Protein AF-A0A947E3Q1-F1 (afdb_monomer_lite)

Foldseek 3Di:
DKDKDKAAAPWFDFCLVVLVVVLVVLVVFFQWKWKWFDDPQDIDIQIDRGRLPPDPSVVVSNVDGGGGRIMIIIGDRDPDFHSDRLQYDFDWDDDQSFIKTKDWDKAFAPPDDDADPRFDRPGDGPRSNLVSVLSVQVVVVDVHDDPPVVVVVSCVVSQVVRCVRIDTDMWMDRRPDIDD

pLDDT: mean 86.51, std 14.07, range [39.72, 98.25]

Secondary structure (DSSP, 8-state):
--EEEEEE-SS----HHHHHHHHGGGGS--S-EEEEEEETTEEEEEEESS-TTT-HHHHHHHTS----SEEEEEE---SSS-S-GGGSSPEEEEETTEEEEEEEEEEETT------TTS--SS--HHHHHHHHHHHHHHHH-SS---HHHHHHHHHHHHHHHHTTEEEEEEEE-SS-EE-

Sequence (180 aa):
MCQLLGMNANTPTDLVFSFTGFSKRAEEHKDGFGIAFFEDAGVRLFVDAQSAAVSPVAQMVRNYPIHSDNVIAHIRKATQGRVALQNTHPFQRELWGRYWAFAHNGDLKNFAPPLHGAFRPVGDTDSEHAFCWLMQELAKAHAGVPSIAELTTTLRELAPRIASHGTFNFMLSNGQALWA

Radius of gyration: 15.58 Å; chains: 1; bounding box: 32×36×40 Å

Structure (mmCIF, N/CA/C/O backbone):
data_AF-A0A947E3Q1-F1
#
_entry.id   AF-A0A947E3Q1-F1
#
loop_
_atom_site.group_PDB
_atom_site.id
_atom_site.type_symbol
_atom_site.label_atom_id
_atom_site.label_alt_id
_atom_site.label_comp_id
_atom_site.label_asym_id
_atom_site.label_entity_id
_atom_site.label_seq_id
_atom_site.pdbx_PDB_ins_code
_atom_site.Cartn_x
_atom_site.Cartn_y
_atom_site.Cartn_z
_atom_site.occupancy
_atom_site.B_iso_or_equiv
_atom_site.auth_seq_id
_atom_site.auth_comp_id
_atom_site.auth_asym_id
_atom_site.auth_atom_id
_atom_site.pdbx_PDB_model_num
ATOM 1 N N . MET A 1 1 ? 7.869 11.341 11.653 1.00 50.97 1 MET A N 1
ATOM 2 C CA . MET A 1 1 ? 7.962 10.143 10.805 1.00 50.97 1 MET A CA 1
ATOM 3 C C . MET A 1 1 ? 6.627 9.423 10.916 1.00 50.97 1 MET A C 1
ATOM 5 O O . MET A 1 1 ? 6.121 9.384 12.032 1.00 50.97 1 MET A O 1
ATOM 9 N N . CYS A 1 2 ? 6.020 8.973 9.813 1.00 57.56 2 CYS A N 1
ATOM 10 C CA . CYS A 1 2 ? 4.817 8.131 9.881 1.00 57.56 2 CYS A CA 1
ATOM 11 C C . CYS A 1 2 ? 5.178 6.769 10.492 1.00 57.56 2 CYS A C 1
ATOM 13 O O . CYS A 1 2 ? 6.362 6.429 10.590 1.00 57.56 2 CYS A O 1
ATOM 15 N N . GLN A 1 3 ? 4.178 5.987 10.895 1.00 61.25 3 GLN A N 1
ATOM 16 C CA . GLN A 1 3 ? 4.389 4.617 11.366 1.00 61.25 3 GLN A CA 1
ATOM 17 C C . GLN A 1 3 ? 3.674 3.638 10.432 1.00 61.25 3 GLN A C 1
ATOM 19 O O . GLN A 1 3 ? 2.489 3.808 10.138 1.00 61.25 3 GLN A O 1
ATOM 24 N N . LEU A 1 4 ? 4.410 2.622 9.978 1.00 65.25 4 LEU A N 1
ATOM 25 C CA . LEU A 1 4 ? 3.885 1.467 9.252 1.00 65.25 4 LEU A CA 1
ATOM 26 C C . LEU A 1 4 ? 3.772 0.289 10.212 1.00 65.25 4 LEU A C 1
ATOM 28 O O . LEU A 1 4 ? 4.692 0.032 10.989 1.00 65.25 4 LEU A O 1
ATOM 32 N N . LEU A 1 5 ? 2.665 -0.437 10.125 1.00 72.25 5 LEU A N 1
ATOM 33 C CA . LEU A 1 5 ? 2.486 -1.722 10.778 1.00 72.25 5 LEU A CA 1
ATOM 34 C C . LEU A 1 5 ? 2.014 -2.723 9.727 1.00 72.25 5 LEU A C 1
ATOM 36 O O . LEU A 1 5 ? 0.971 -2.536 9.107 1.00 72.25 5 LEU A O 1
ATOM 40 N N . GLY A 1 6 ? 2.788 -3.784 9.550 1.00 65.69 6 GLY A N 1
ATOM 41 C CA . GLY A 1 6 ? 2.475 -4.886 8.655 1.00 65.69 6 GLY A CA 1
ATOM 42 C C . GLY A 1 6 ? 2.408 -6.153 9.474 1.00 65.69 6 GLY A C 1
ATOM 43 O O . GLY A 1 6 ? 3.272 -6.389 10.319 1.00 65.69 6 GLY A O 1
ATOM 44 N N . MET A 1 7 ? 1.375 -6.946 9.243 1.00 71.25 7 MET A N 1
ATOM 45 C CA . MET A 1 7 ? 1.221 -8.249 9.858 1.00 71.25 7 MET A CA 1
ATOM 46 C C . MET A 1 7 ? 0.963 -9.269 8.759 1.00 71.25 7 MET A C 1
ATOM 48 O O . MET A 1 7 ? 0.026 -9.123 7.976 1.00 71.25 7 MET A O 1
ATOM 52 N N . ASN A 1 8 ? 1.816 -10.286 8.715 1.00 60.56 8 ASN A N 1
ATOM 53 C CA . ASN A 1 8 ? 1.590 -11.500 7.955 1.00 60.56 8 ASN A CA 1
ATOM 54 C C . ASN A 1 8 ? 1.558 -12.656 8.957 1.00 60.56 8 ASN A C 1
ATOM 56 O O . ASN A 1 8 ? 2.496 -12.811 9.743 1.00 60.56 8 ASN A O 1
ATOM 60 N N . ALA A 1 9 ? 0.462 -13.403 8.984 1.00 57.78 9 ALA A N 1
ATOM 61 C CA . ALA A 1 9 ? 0.263 -14.516 9.899 1.00 57.78 9 ALA A CA 1
ATOM 62 C C . ALA A 1 9 ? -0.148 -15.762 9.113 1.00 57.78 9 ALA A C 1
ATOM 64 O O . ALA A 1 9 ? -0.792 -15.674 8.076 1.00 57.78 9 ALA A O 1
ATOM 65 N N . ASN A 1 10 ? 0.247 -16.931 9.613 1.00 43.56 10 ASN A N 1
ATOM 66 C CA . ASN A 1 10 ? -0.145 -18.227 9.051 1.00 43.56 10 ASN A CA 1
ATOM 67 C C . ASN A 1 10 ? -1.525 -18.701 9.545 1.00 43.56 10 ASN A C 1
ATOM 69 O O . ASN A 1 10 ? -1.986 -19.768 9.145 1.00 43.56 10 ASN A O 1
ATOM 73 N N . THR A 1 11 ? -2.122 -17.951 10.472 1.00 39.72 11 THR A N 1
ATOM 74 C CA . THR A 1 11 ? -3.457 -18.160 11.023 1.00 39.72 11 THR A CA 1
ATOM 75 C C . THR A 1 11 ? -4.105 -16.793 11.261 1.00 39.72 11 THR A C 1
ATOM 77 O O . THR A 1 11 ? -3.417 -15.877 11.738 1.00 39.72 11 THR A O 1
ATOM 80 N N . PRO A 1 12 ? -5.414 -16.635 10.988 1.00 56.31 12 PRO A N 1
ATOM 81 C CA . PRO A 1 12 ? -6.100 -15.366 11.188 1.00 56.31 12 PRO A CA 1
ATOM 82 C C . PRO A 1 12 ? -5.973 -14.901 12.640 1.00 56.31 12 PRO A C 1
ATOM 84 O O . PRO A 1 12 ? -6.467 -15.555 13.558 1.00 56.31 12 PRO A O 1
ATOM 87 N N . THR A 1 13 ? -5.276 -13.784 12.854 1.00 54.12 13 THR A N 1
ATOM 88 C CA . THR A 1 13 ? -4.935 -13.308 14.201 1.00 54.12 13 THR A CA 1
ATOM 89 C C . THR A 1 13 ? -5.698 -12.036 14.542 1.00 54.12 13 THR A C 1
ATOM 91 O O . THR A 1 13 ? -5.781 -11.122 13.722 1.00 54.12 13 THR A O 1
ATOM 94 N N . ASP A 1 14 ? -6.208 -11.966 15.774 1.00 57.03 14 ASP A N 1
ATOM 95 C CA . ASP A 1 14 ? -6.969 -10.821 16.265 1.00 57.03 14 ASP A CA 1
ATOM 96 C C . ASP A 1 14 ? -6.093 -9.561 16.361 1.00 57.03 14 ASP A C 1
ATOM 98 O O . ASP A 1 14 ? -5.138 -9.471 17.141 1.00 57.03 14 ASP A O 1
ATOM 102 N N . LEU A 1 15 ? -6.430 -8.565 15.543 1.00 59.97 15 LEU A N 1
ATOM 103 C CA . LEU A 1 15 ? -5.679 -7.319 15.423 1.00 59.97 15 LEU A CA 1
ATOM 104 C C . LEU A 1 15 ? -6.190 -6.206 16.346 1.00 59.97 15 LEU A C 1
ATOM 106 O O . LEU A 1 15 ? -5.580 -5.133 16.402 1.00 59.97 15 LEU A O 1
ATOM 110 N N . VAL A 1 16 ? -7.262 -6.449 17.112 1.00 56.97 16 VAL A N 1
ATOM 111 C CA . VAL A 1 16 ? -7.838 -5.468 18.048 1.00 56.97 16 VAL A CA 1
ATOM 112 C C . VAL A 1 16 ? -6.799 -5.005 19.079 1.00 56.97 16 VAL A C 1
ATOM 114 O O . VAL A 1 16 ? -6.708 -3.810 19.398 1.00 56.97 16 VAL A O 1
ATOM 117 N N . PHE A 1 17 ? -5.941 -5.919 19.548 1.00 49.22 17 PHE A N 1
ATOM 118 C CA . PHE A 1 17 ? -4.893 -5.606 20.524 1.00 49.22 17 PHE A CA 1
ATOM 119 C C . PHE A 1 17 ? -3.785 -4.727 19.920 1.00 49.22 17 PHE A C 1
ATOM 121 O O . PHE A 1 17 ? -3.393 -3.707 20.500 1.00 49.22 17 PHE A O 1
ATOM 128 N N . SER A 1 18 ? -3.337 -5.069 18.709 1.00 58.75 18 SER A N 1
ATOM 129 C CA . SER A 1 18 ? -2.284 -4.343 17.993 1.00 58.75 18 SER A CA 1
ATOM 130 C C . SER A 1 18 ? -2.741 -2.950 17.566 1.00 58.75 18 SER A C 1
ATOM 132 O O . SER A 1 18 ? -1.995 -1.987 17.748 1.00 58.75 18 SER A O 1
ATOM 134 N N . PHE A 1 19 ? -3.980 -2.796 17.083 1.00 62.59 19 PHE A N 1
ATOM 135 C CA . PHE A 1 19 ? -4.503 -1.490 16.676 1.00 62.59 19 PHE A CA 1
ATOM 136 C C . PHE A 1 19 ? -4.763 -0.565 17.869 1.00 62.59 19 PHE A C 1
ATOM 138 O O . PHE A 1 19 ? -4.502 0.634 17.788 1.00 62.59 19 PHE A O 1
ATOM 145 N N . THR A 1 20 ? -5.204 -1.092 19.015 1.00 63.00 20 THR A N 1
ATOM 146 C CA . THR A 1 20 ? -5.361 -0.280 20.231 1.00 63.00 20 THR A CA 1
ATOM 147 C C . THR A 1 20 ? -4.015 0.293 20.682 1.00 63.00 20 THR A C 1
ATOM 149 O O . THR A 1 20 ? -3.910 1.505 20.887 1.00 63.00 20 THR A O 1
ATOM 152 N N . GLY A 1 21 ? -2.965 -0.534 20.747 1.00 62.34 21 GLY A N 1
ATOM 153 C CA . GLY A 1 21 ? -1.604 -0.081 21.057 1.00 62.34 21 GLY A CA 1
ATOM 154 C C . GLY A 1 21 ? -1.023 0.876 20.008 1.00 62.34 21 GLY A C 1
ATOM 155 O O . GLY A 1 21 ? -0.401 1.877 20.362 1.00 62.34 21 GLY A O 1
ATOM 156 N N . PHE A 1 22 ? -1.282 0.617 18.726 1.00 63.22 22 PHE A N 1
ATOM 157 C CA . PHE A 1 22 ? -0.862 1.465 17.609 1.00 63.22 22 PHE A CA 1
ATOM 158 C C . PHE A 1 22 ? -1.566 2.829 17.632 1.00 63.22 22 PHE A C 1
ATOM 160 O O . PHE A 1 22 ? -0.926 3.867 17.491 1.00 63.22 22 PHE A O 1
ATOM 167 N N . SER A 1 23 ? -2.867 2.855 17.927 1.00 59.56 23 SER A N 1
ATOM 168 C CA . SER A 1 23 ? -3.664 4.083 17.986 1.00 59.56 23 SER A CA 1
ATOM 169 C C . SER A 1 23 ? -3.316 4.988 19.171 1.00 59.56 23 SER A C 1
ATOM 171 O O . SER A 1 23 ? -3.468 6.199 19.055 1.00 59.56 23 SER A O 1
ATOM 173 N N . LYS A 1 24 ? -2.771 4.453 20.277 1.00 62.34 24 LYS A N 1
ATOM 174 C CA . LYS A 1 24 ? -2.234 5.283 21.376 1.00 62.34 24 LYS A CA 1
ATOM 175 C C . LYS A 1 24 ? -1.063 6.164 20.929 1.00 62.34 24 LYS A C 1
ATOM 177 O O . LYS A 1 24 ? -0.823 7.204 21.524 1.00 62.34 24 LYS A O 1
ATOM 182 N N . ARG A 1 25 ? -0.366 5.791 19.851 1.00 61.53 25 ARG A N 1
ATOM 183 C CA . ARG A 1 25 ? 0.710 6.598 19.250 1.00 61.53 25 ARG A CA 1
ATOM 184 C C . ARG A 1 25 ? 0.185 7.688 18.304 1.00 61.53 25 ARG A C 1
ATOM 186 O O . ARG A 1 25 ? 0.969 8.482 17.795 1.00 61.53 25 ARG A O 1
ATOM 193 N N . ALA A 1 26 ? -1.132 7.760 18.078 1.00 57.38 26 ALA A N 1
ATOM 194 C CA . ALA A 1 26 ? -1.759 8.775 17.231 1.00 57.38 26 ALA A CA 1
ATOM 195 C C . ALA A 1 26 ? -1.855 10.167 17.891 1.00 57.38 26 ALA A C 1
ATOM 197 O O . ALA A 1 26 ? -2.233 11.127 17.220 1.00 57.38 26 ALA A O 1
ATOM 198 N N . GLU A 1 27 ? -1.488 10.320 19.170 1.00 57.38 27 GLU A N 1
ATOM 199 C CA . GLU A 1 27 ? -1.427 11.643 19.816 1.00 57.38 27 GLU A CA 1
ATOM 200 C C . GLU A 1 27 ? -0.408 12.578 19.135 1.00 57.38 27 GLU A C 1
ATOM 202 O O . GLU A 1 27 ? -0.656 13.780 19.015 1.00 57.38 27 GLU A O 1
ATOM 207 N N . GLU A 1 28 ? 0.679 12.023 18.583 1.00 56.41 28 GLU A N 1
ATOM 208 C CA . GLU A 1 28 ? 1.705 12.752 17.818 1.00 56.41 28 GLU A CA 1
ATOM 209 C C . GLU A 1 28 ? 1.467 12.748 16.291 1.00 56.41 28 GLU A C 1
ATOM 211 O O . GLU A 1 28 ? 2.192 13.409 15.532 1.00 56.41 28 GLU A O 1
ATOM 216 N N . HIS A 1 29 ? 0.473 11.993 15.812 1.00 64.62 29 HIS A N 1
ATOM 217 C CA . HIS A 1 29 ? 0.218 11.733 14.391 1.00 64.62 29 HIS A CA 1
ATOM 218 C C . HIS A 1 29 ? -1.279 11.860 14.082 1.00 64.62 29 HIS A C 1
ATOM 220 O O . HIS A 1 29 ? -2.057 10.912 14.218 1.00 64.62 29 HIS A O 1
ATOM 226 N N . LYS A 1 30 ? -1.691 13.076 13.707 1.00 70.06 30 LYS A N 1
ATOM 227 C CA . LYS A 1 30 ? -3.104 13.476 13.637 1.00 70.06 30 LYS A CA 1
ATOM 228 C C . LYS A 1 30 ? -3.687 13.503 12.223 1.00 70.06 30 LYS A C 1
ATOM 230 O O . LYS A 1 30 ? -4.875 13.773 12.082 1.00 70.06 30 LYS A O 1
ATOM 235 N N . ASP A 1 31 ? -2.889 13.181 11.208 1.00 79.38 31 ASP A N 1
ATOM 236 C CA . ASP A 1 31 ? -3.197 13.503 9.807 1.00 79.38 31 ASP A CA 1
ATOM 237 C C . ASP A 1 31 ? -3.831 12.337 9.033 1.00 79.38 31 ASP A C 1
ATOM 239 O O . ASP A 1 31 ? -3.728 12.255 7.806 1.00 79.38 31 ASP A O 1
ATOM 243 N N . GLY A 1 32 ? -4.458 11.414 9.762 1.00 84.19 32 GLY A N 1
ATOM 244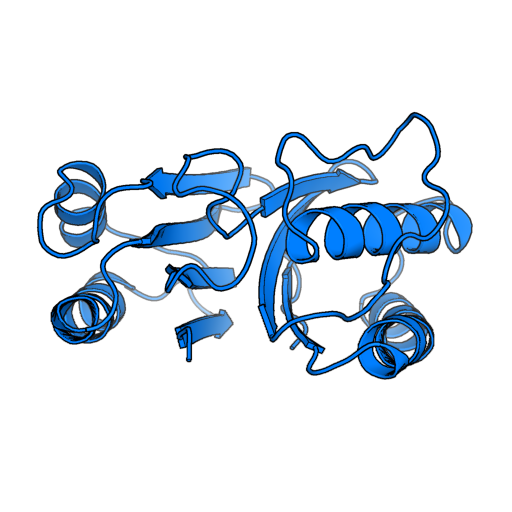 C CA . GLY A 1 32 ? -5.198 10.284 9.217 1.00 84.19 32 GLY A CA 1
ATOM 245 C C . GLY A 1 32 ? -4.650 8.926 9.636 1.00 84.19 32 GLY A C 1
ATOM 246 O O . GLY A 1 32 ? -3.529 8.784 10.133 1.00 84.19 32 GLY A O 1
ATOM 247 N N . PHE A 1 33 ? -5.456 7.900 9.413 1.00 88.94 33 PHE A N 1
ATOM 248 C CA . PHE A 1 33 ? -5.055 6.513 9.583 1.00 88.94 33 PHE A CA 1
ATOM 249 C C . PHE A 1 33 ? -5.766 5.630 8.565 1.00 88.94 33 PHE A C 1
ATOM 251 O O . PHE A 1 33 ? -6.806 5.997 8.014 1.00 88.94 33 PHE A O 1
ATOM 258 N N . GLY A 1 34 ? -5.229 4.435 8.376 1.00 91.38 34 GLY A N 1
ATOM 259 C CA . GLY A 1 34 ? -5.923 3.404 7.640 1.00 91.38 34 GLY A CA 1
ATOM 260 C C . GLY A 1 34 ? -5.473 2.009 8.010 1.00 91.38 34 GLY A C 1
ATOM 261 O O . GLY A 1 34 ? -4.382 1.802 8.547 1.00 91.38 34 GLY A O 1
ATOM 262 N N . ILE A 1 35 ? -6.337 1.054 7.702 1.00 92.50 35 ILE A N 1
ATOM 263 C CA . ILE A 1 35 ? -6.090 -0.373 7.823 1.00 92.50 35 ILE A CA 1
ATOM 264 C C . ILE A 1 35 ? -6.716 -1.093 6.629 1.00 92.50 35 ILE A C 1
ATOM 266 O O . ILE A 1 35 ? -7.870 -0.851 6.276 1.00 92.50 35 ILE A O 1
ATOM 270 N N . ALA A 1 36 ? -5.933 -1.969 6.013 1.00 94.81 36 ALA A N 1
ATOM 271 C CA . ALA A 1 36 ? -6.344 -2.890 4.971 1.00 94.81 36 ALA A CA 1
ATOM 272 C C . ALA A 1 36 ? -6.091 -4.316 5.455 1.00 94.81 36 ALA A C 1
ATOM 274 O O . ALA A 1 36 ? -4.992 -4.612 5.922 1.00 94.81 36 ALA A O 1
ATOM 275 N N . PHE A 1 37 ? -7.077 -5.195 5.335 1.00 93.25 37 PHE A N 1
ATOM 276 C CA . PHE A 1 37 ? -6.913 -6.611 5.651 1.00 93.25 37 PHE A CA 1
ATOM 277 C C . PHE A 1 37 ? -7.711 -7.489 4.695 1.00 93.25 37 PHE A C 1
ATOM 279 O O . PHE A 1 37 ? -8.749 -7.070 4.179 1.00 93.25 37 PHE A O 1
ATOM 286 N N . PHE A 1 38 ? -7.194 -8.686 4.441 1.00 92.88 38 PHE A N 1
ATOM 287 C CA . PHE A 1 38 ? -7.727 -9.599 3.441 1.00 92.88 38 PHE A CA 1
ATOM 288 C C . PHE A 1 38 ? -8.615 -10.678 4.070 1.00 92.88 38 PHE A C 1
ATOM 290 O O . PHE A 1 38 ? -8.290 -11.255 5.101 1.00 92.88 38 PHE A O 1
ATOM 297 N N . GLU A 1 39 ? -9.735 -10.956 3.412 1.00 90.75 39 GLU A N 1
ATOM 298 C CA . GLU A 1 39 ? -10.623 -12.087 3.689 1.00 90.75 39 GLU A CA 1
ATOM 299 C C . GLU A 1 39 ? -10.719 -12.869 2.374 1.00 90.75 39 GLU A C 1
ATOM 301 O O . GLU A 1 39 ? -11.397 -12.440 1.435 1.00 90.75 39 GLU A O 1
ATOM 306 N N . ASP A 1 40 ? -9.958 -13.960 2.267 1.00 88.69 40 ASP A N 1
ATOM 307 C CA . ASP A 1 40 ? -9.713 -14.673 1.010 1.00 88.69 40 ASP A CA 1
ATOM 308 C C . ASP A 1 40 ? -9.188 -13.734 -0.100 1.00 88.69 40 ASP A C 1
ATOM 310 O O . ASP A 1 40 ? -8.130 -13.117 0.027 1.00 88.69 40 ASP A O 1
ATOM 314 N N . ALA A 1 41 ? -9.917 -13.622 -1.214 1.00 91.69 41 ALA A N 1
ATOM 315 C CA . ALA A 1 41 ? -9.605 -12.702 -2.307 1.00 91.69 41 ALA A CA 1
ATOM 316 C C . ALA A 1 41 ? -10.169 -11.286 -2.087 1.00 91.69 41 ALA A C 1
ATOM 318 O O . ALA A 1 41 ? -9.863 -10.380 -2.863 1.00 91.69 41 ALA A O 1
ATOM 319 N N . GLY A 1 42 ? -11.012 -11.096 -1.069 1.00 94.62 42 GLY A N 1
ATOM 320 C CA . GLY A 1 42 ? -11.569 -9.804 -0.697 1.00 94.62 42 GLY A CA 1
ATOM 321 C C . GLY A 1 42 ? -10.594 -8.987 0.145 1.00 94.62 42 GLY A C 1
ATOM 322 O O . GLY A 1 42 ? -9.721 -9.524 0.822 1.00 94.62 42 GLY A O 1
ATOM 323 N N . VAL A 1 43 ? -10.766 -7.667 0.131 1.00 95.50 43 VAL A N 1
ATOM 324 C CA . VAL A 1 43 ? -10.051 -6.756 1.027 1.00 95.50 43 VAL A CA 1
ATOM 325 C C . VAL A 1 43 ? -11.047 -5.801 1.667 1.00 95.50 43 VAL A C 1
ATOM 327 O O . VAL A 1 43 ? -11.920 -5.247 0.994 1.00 95.50 43 VAL A O 1
ATOM 330 N N . ARG A 1 44 ? -10.918 -5.602 2.976 1.00 95.38 44 ARG A N 1
ATOM 331 C CA . ARG A 1 44 ? -11.580 -4.508 3.684 1.00 95.38 44 ARG A CA 1
ATOM 332 C C . ARG A 1 44 ? -10.572 -3.396 3.883 1.00 95.38 44 ARG A C 1
ATOM 334 O O . ARG A 1 44 ? -9.490 -3.634 4.414 1.00 95.38 44 ARG A O 1
ATOM 341 N N . LEU A 1 45 ? -10.947 -2.191 3.468 1.00 95.38 45 LEU A N 1
ATOM 342 C CA . LEU A 1 45 ? -10.159 -0.980 3.644 1.00 95.38 45 LEU A CA 1
ATOM 343 C C . LEU A 1 45 ? -10.959 0.017 4.479 1.00 95.38 45 LEU A C 1
ATOM 345 O O . LEU A 1 45 ? -12.003 0.504 4.048 1.00 95.38 45 LEU A O 1
ATOM 349 N N . PHE A 1 46 ? -10.445 0.340 5.660 1.00 94.50 46 PHE A N 1
ATOM 350 C CA . PHE A 1 46 ? -10.972 1.408 6.500 1.00 94.50 46 PHE A CA 1
ATOM 351 C C . PHE A 1 46 ? -9.932 2.514 6.581 1.00 94.50 46 PHE A C 1
ATOM 353 O O . PHE A 1 46 ? -8.831 2.293 7.079 1.00 94.50 46 PHE A O 1
ATOM 360 N N . VAL A 1 47 ? -10.283 3.697 6.086 1.00 93.31 47 VAL A N 1
ATOM 361 C CA . VAL A 1 47 ? -9.421 4.883 6.061 1.00 93.31 47 VAL A CA 1
ATOM 362 C C . VAL A 1 47 ? -10.192 6.087 6.582 1.00 93.31 47 VAL A C 1
ATOM 364 O O . VAL A 1 47 ? -11.389 6.222 6.333 1.00 93.31 47 VAL A O 1
ATOM 367 N N . ASP A 1 48 ? -9.503 6.975 7.289 1.00 92.12 48 ASP A N 1
ATOM 368 C CA . ASP A 1 48 ? -10.033 8.276 7.690 1.00 92.12 48 ASP A CA 1
ATOM 369 C C . ASP A 1 48 ? -8.914 9.322 7.641 1.00 92.12 48 ASP A C 1
ATOM 371 O O . ASP A 1 48 ? -7.761 9.047 7.977 1.00 92.12 48 ASP A O 1
ATOM 375 N N . ALA A 1 49 ? -9.246 10.538 7.213 1.00 90.38 49 ALA A N 1
ATOM 376 C CA . ALA A 1 49 ? -8.330 11.675 7.255 1.00 90.38 49 ALA A CA 1
ATOM 377 C C . ALA A 1 49 ? -8.216 12.270 8.672 1.00 90.38 49 ALA A C 1
ATOM 379 O O . ALA A 1 49 ? -7.278 13.013 8.954 1.00 90.38 49 ALA A O 1
ATOM 380 N N . GLN A 1 50 ? -9.152 11.938 9.565 1.00 87.50 50 GLN A N 1
ATOM 381 C CA . GLN A 1 50 ? -9.080 12.289 10.980 1.00 87.50 50 GLN A CA 1
ATOM 382 C C . GLN A 1 50 ? -8.085 11.402 11.733 1.00 87.50 50 GLN A C 1
ATOM 384 O O . GLN A 1 50 ? -7.875 10.234 11.404 1.00 87.50 50 GLN A O 1
ATOM 389 N N . SER A 1 51 ? -7.511 11.940 12.810 1.00 84.19 51 SER A N 1
ATOM 390 C CA . SER A 1 51 ? -6.672 11.168 13.729 1.00 84.19 51 SER A CA 1
ATOM 391 C C . SER A 1 51 ? -7.398 9.920 14.243 1.00 84.19 51 SER A C 1
ATOM 393 O O . SER A 1 51 ? -8.556 9.988 14.668 1.00 84.19 51 SER A O 1
ATOM 395 N N . ALA A 1 52 ? -6.675 8.798 14.321 1.00 82.62 52 ALA A N 1
ATOM 396 C CA . ALA A 1 52 ? -7.179 7.565 14.924 1.00 82.62 52 ALA A CA 1
ATOM 397 C C . ALA A 1 52 ? -7.611 7.739 16.394 1.00 82.62 52 ALA A C 1
ATOM 399 O O . ALA A 1 52 ? -8.359 6.915 16.918 1.00 82.62 52 ALA A O 1
ATOM 400 N N . ALA A 1 53 ? -7.156 8.791 17.083 1.00 80.81 53 ALA A N 1
ATOM 401 C CA . ALA A 1 53 ? -7.559 9.073 18.458 1.00 80.81 53 ALA A CA 1
ATOM 402 C C . ALA A 1 53 ? -9.058 9.409 18.574 1.00 80.81 53 ALA A C 1
ATOM 404 O O . ALA A 1 53 ? -9.706 8.960 19.515 1.00 80.81 53 ALA A O 1
ATOM 405 N N . VAL A 1 54 ? -9.607 10.149 17.604 1.00 85.25 54 VAL A N 1
ATOM 406 C CA . VAL A 1 54 ? -10.975 10.704 17.660 1.00 85.25 54 VAL A CA 1
ATOM 407 C C . VAL A 1 54 ? -11.902 10.186 16.561 1.00 85.25 54 VAL A C 1
ATOM 409 O O . VAL A 1 54 ? -13.108 10.390 16.642 1.00 85.25 54 VAL A O 1
ATOM 412 N N . SER A 1 55 ? -11.363 9.521 15.536 1.00 88.00 55 SER A N 1
ATOM 413 C CA . SER A 1 55 ? -12.159 9.025 14.414 1.00 88.00 55 SER A CA 1
ATOM 414 C C . SER A 1 55 ? -13.187 7.965 14.855 1.00 88.00 55 SER A C 1
ATOM 416 O O . SER A 1 55 ? -12.805 6.947 15.449 1.00 88.00 55 SER A O 1
ATOM 418 N N . PRO A 1 56 ? -14.473 8.120 14.482 1.00 90.62 56 PRO A N 1
ATOM 419 C CA . PRO A 1 56 ? -15.479 7.070 14.646 1.00 90.62 56 PRO A CA 1
ATOM 420 C C . PRO A 1 56 ? -15.129 5.787 13.882 1.00 90.62 56 PRO A C 1
ATOM 422 O O . PRO A 1 56 ? -15.428 4.690 14.352 1.00 90.62 56 PRO A O 1
ATOM 425 N N . VAL A 1 57 ? -14.444 5.900 12.737 1.00 90.44 57 VAL A N 1
ATOM 426 C CA . VAL A 1 57 ? -13.953 4.740 11.978 1.00 90.44 57 VAL A CA 1
ATOM 427 C C . VAL A 1 57 ? -12.900 3.995 12.795 1.00 90.44 57 VAL A C 1
ATOM 429 O O . VAL A 1 57 ? -12.952 2.772 12.888 1.00 90.44 57 VAL A O 1
ATOM 432 N N . ALA A 1 58 ? -11.987 4.710 13.462 1.00 86.44 58 ALA A N 1
ATOM 433 C CA . ALA A 1 58 ? -10.999 4.077 14.337 1.00 86.44 58 ALA A CA 1
ATOM 434 C C . ALA A 1 58 ? -11.665 3.389 15.533 1.00 86.44 58 ALA A C 1
ATOM 436 O O . ALA A 1 58 ? -11.259 2.295 15.920 1.00 86.44 58 ALA A O 1
ATOM 437 N N . GLN A 1 59 ? -12.701 4.005 16.110 1.00 86.94 59 GLN A N 1
ATOM 438 C CA . GLN A 1 59 ? -13.484 3.393 17.182 1.00 86.94 59 GLN A CA 1
ATOM 439 C C . GLN A 1 59 ? -14.194 2.117 16.714 1.00 86.94 59 GLN A C 1
ATOM 441 O O . GLN A 1 59 ? -14.170 1.121 17.432 1.00 86.94 59 GLN A O 1
ATOM 446 N N . MET A 1 60 ? -14.780 2.124 15.514 1.00 89.19 60 MET A N 1
ATOM 447 C CA . MET A 1 60 ? -15.375 0.931 14.912 1.00 89.19 60 MET A CA 1
ATOM 448 C C . MET A 1 60 ? -14.326 -0.169 14.728 1.00 89.19 60 MET A C 1
ATOM 450 O O . MET A 1 60 ? -14.547 -1.285 15.182 1.00 89.19 60 MET A O 1
ATOM 454 N N . VAL A 1 61 ? -13.169 0.151 14.134 1.00 86.44 61 VAL A N 1
ATOM 455 C CA . VAL A 1 61 ? -12.067 -0.801 13.902 1.00 86.44 61 VAL A CA 1
ATOM 456 C C . VAL A 1 61 ? -11.574 -1.433 15.207 1.00 86.44 61 VAL A C 1
ATOM 458 O O . VAL A 1 61 ? -11.352 -2.638 15.242 1.00 86.44 61 VAL A O 1
ATOM 461 N N . ARG A 1 62 ? -11.456 -0.665 16.301 1.00 81.44 62 ARG A N 1
ATOM 462 C CA . ARG A 1 62 ? -11.073 -1.200 17.628 1.00 81.44 62 ARG A CA 1
ATOM 463 C C . ARG A 1 62 ? -12.049 -2.241 18.172 1.00 81.44 62 ARG A C 1
ATOM 465 O O . ARG A 1 62 ? -11.654 -3.052 18.995 1.00 81.44 62 ARG A O 1
ATOM 472 N N . ASN A 1 63 ? -13.306 -2.199 17.751 1.00 83.38 63 ASN A N 1
ATOM 473 C CA . ASN A 1 63 ? -14.339 -3.129 18.201 1.00 83.38 63 ASN A CA 1
ATOM 474 C C . ASN A 1 63 ? -14.685 -4.173 17.131 1.00 83.38 63 ASN A C 1
ATOM 476 O O . ASN A 1 63 ? -15.608 -4.962 17.325 1.00 83.38 63 ASN A O 1
ATOM 480 N N . TYR A 1 64 ? -13.985 -4.159 15.994 1.00 82.31 64 TYR A N 1
ATOM 481 C CA . TYR A 1 64 ? -14.239 -5.061 14.883 1.00 82.31 64 TYR A CA 1
ATOM 482 C C . TYR A 1 64 ? -13.30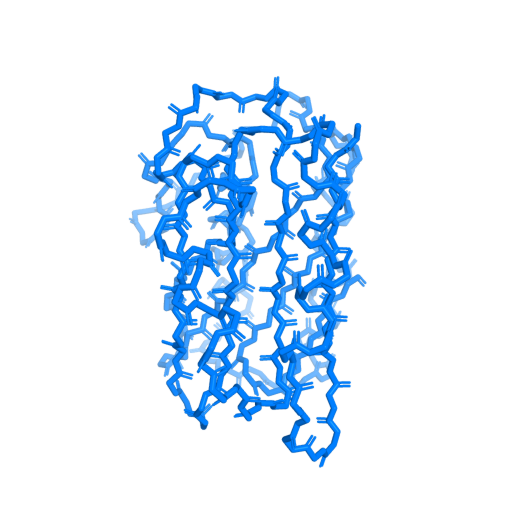8 -6.275 14.996 1.00 82.31 64 TYR A C 1
ATOM 484 O O . TYR A 1 64 ? -12.091 -6.091 14.982 1.00 82.31 64 TYR A O 1
ATOM 492 N N . PRO A 1 65 ? -13.831 -7.509 15.093 1.00 80.62 65 PRO A N 1
ATOM 493 C CA . PRO A 1 65 ? -12.997 -8.704 15.148 1.00 80.62 65 PRO A CA 1
ATOM 494 C C . PRO A 1 65 ? -12.344 -8.943 13.781 1.00 80.62 65 PRO A C 1
ATOM 496 O O . PRO A 1 65 ? -12.979 -9.440 12.851 1.00 80.62 65 PRO A O 1
ATOM 499 N N . ILE A 1 66 ? -11.072 -8.569 13.649 1.00 79.69 66 ILE A N 1
ATOM 500 C CA . ILE A 1 66 ? -10.302 -8.729 12.411 1.00 79.69 66 ILE A CA 1
ATOM 501 C C . ILE A 1 66 ? -9.601 -10.083 12.443 1.00 79.69 66 ILE A C 1
ATOM 503 O O . ILE A 1 66 ? -8.765 -10.321 13.308 1.00 79.69 66 ILE A O 1
ATOM 507 N N . HIS A 1 67 ? -9.920 -10.934 11.471 1.00 81.00 67 HIS A N 1
ATOM 508 C CA . HIS A 1 67 ? -9.281 -12.227 11.251 1.00 81.00 67 HIS A CA 1
ATOM 509 C C . HIS A 1 67 ? -8.725 -12.226 9.829 1.00 81.00 67 HIS A C 1
ATOM 511 O O . HIS A 1 67 ? -9.484 -12.312 8.870 1.00 81.00 67 HIS A O 1
ATOM 517 N N . SER A 1 68 ? -7.410 -12.067 9.693 1.00 84.06 68 SER A N 1
ATOM 518 C CA . SER A 1 68 ? -6.748 -12.006 8.389 1.00 84.06 68 SER A CA 1
ATOM 519 C C . SER A 1 68 ? -5.306 -12.489 8.481 1.00 84.06 68 SER A C 1
ATOM 521 O O . SER A 1 68 ? -4.628 -12.243 9.482 1.00 84.06 68 SER A O 1
ATOM 523 N N . ASP A 1 69 ? -4.836 -13.114 7.405 1.00 82.50 69 ASP A N 1
ATOM 524 C CA . ASP A 1 69 ? -3.441 -13.526 7.231 1.00 82.50 69 ASP A CA 1
ATOM 525 C C . ASP A 1 69 ? -2.553 -12.374 6.747 1.00 82.50 69 ASP A C 1
ATOM 527 O O . ASP A 1 69 ? -1.340 -12.407 6.929 1.00 82.50 69 ASP A O 1
ATOM 531 N N . ASN A 1 70 ? -3.136 -11.340 6.133 1.00 87.38 70 ASN A N 1
ATOM 532 C CA . ASN A 1 70 ? -2.412 -10.190 5.595 1.00 87.38 70 ASN A CA 1
ATOM 533 C C . ASN A 1 70 ? -3.081 -8.891 6.027 1.00 87.38 70 ASN A C 1
ATOM 535 O O . ASN A 1 70 ? -4.237 -8.630 5.685 1.00 87.38 70 ASN A O 1
ATOM 539 N N . VAL A 1 71 ? -2.355 -8.064 6.774 1.00 89.81 71 VAL A N 1
ATOM 540 C CA . VAL A 1 71 ? -2.855 -6.779 7.263 1.00 89.81 71 VAL A CA 1
ATOM 541 C C . VAL A 1 71 ? -1.795 -5.705 7.089 1.00 89.81 71 VAL A C 1
ATOM 543 O O . VAL A 1 71 ? -0.641 -5.874 7.479 1.00 89.81 71 VAL A O 1
ATOM 546 N N . ILE A 1 72 ? -2.207 -4.579 6.515 1.00 91.69 72 ILE A N 1
ATOM 547 C CA . ILE A 1 72 ? -1.402 -3.371 6.377 1.00 91.69 72 ILE A CA 1
ATOM 548 C C . ILE A 1 72 ? -2.135 -2.251 7.104 1.00 91.69 72 ILE A C 1
ATOM 550 O O . ILE A 1 72 ? -3.258 -1.905 6.749 1.00 91.69 72 ILE A O 1
ATOM 554 N N . ALA A 1 73 ? -1.498 -1.656 8.104 1.00 89.12 73 ALA A N 1
ATOM 555 C CA . ALA A 1 73 ? -1.998 -0.487 8.808 1.00 89.12 73 ALA A CA 1
ATOM 556 C C . ALA A 1 73 ? -0.985 0.658 8.741 1.00 89.12 73 ALA A C 1
ATOM 558 O O . ALA A 1 73 ? 0.232 0.463 8.766 1.00 89.12 73 ALA A O 1
ATOM 559 N N . HIS A 1 74 ? -1.498 1.881 8.665 1.00 86.94 74 HIS A N 1
ATOM 560 C CA . HIS A 1 74 ? -0.682 3.081 8.572 1.00 86.94 74 HIS A CA 1
ATOM 561 C C . HIS A 1 74 ? -1.300 4.211 9.391 1.00 86.94 74 HIS A C 1
ATOM 563 O O . HIS A 1 74 ? -2.490 4.500 9.270 1.00 86.94 74 HIS A O 1
ATOM 569 N N . ILE A 1 75 ? -0.481 4.885 10.198 1.00 80.50 75 ILE A N 1
ATOM 570 C CA . ILE A 1 75 ? -0.842 6.158 10.830 1.00 80.50 75 ILE A CA 1
ATOM 571 C C . ILE A 1 75 ? -0.063 7.262 10.122 1.00 80.50 75 ILE A C 1
ATOM 573 O O . ILE A 1 75 ? 1.173 7.259 10.094 1.00 80.50 75 ILE A O 1
ATOM 577 N N . ARG A 1 76 ? -0.800 8.205 9.531 1.00 74.38 76 ARG A N 1
ATOM 578 C CA . ARG A 1 76 ? -0.249 9.275 8.707 1.00 74.38 76 ARG A CA 1
ATOM 579 C C . ARG A 1 76 ? 0.157 10.474 9.563 1.00 74.38 76 ARG A C 1
ATOM 581 O O . ARG A 1 76 ? -0.591 10.961 10.407 1.00 74.38 76 ARG A O 1
ATOM 588 N N . LYS A 1 77 ? 1.350 10.982 9.265 1.00 70.12 77 LYS A N 1
ATOM 589 C CA . LYS A 1 77 ? 1.804 12.338 9.567 1.00 70.12 77 LYS A CA 1
ATOM 590 C C . LYS A 1 77 ? 2.073 13.012 8.224 1.00 70.12 77 LYS A C 1
ATOM 592 O O . LYS A 1 77 ? 2.994 12.603 7.523 1.00 70.12 77 LYS A O 1
ATOM 597 N N . ALA A 1 78 ? 1.238 13.956 7.813 1.00 64.25 78 ALA A N 1
ATOM 598 C CA . ALA A 1 78 ? 1.280 14.504 6.463 1.00 64.25 78 ALA A CA 1
ATOM 599 C C . ALA A 1 78 ? 2.595 15.267 6.228 1.00 64.25 78 ALA A C 1
ATOM 601 O O . ALA A 1 78 ? 2.856 16.293 6.851 1.00 64.25 78 ALA A O 1
ATOM 602 N N . THR A 1 79 ? 3.432 14.742 5.332 1.00 63.47 79 THR A N 1
ATOM 603 C CA . THR A 1 79 ? 4.649 15.395 4.819 1.00 63.47 79 THR A CA 1
ATOM 604 C C . THR A 1 79 ? 4.433 15.951 3.413 1.00 63.47 79 THR A C 1
ATOM 606 O O . THR A 1 79 ? 4.942 17.021 3.099 1.00 63.47 79 THR A O 1
ATOM 609 N N . GLN A 1 80 ? 3.647 15.242 2.598 1.00 64.44 80 GLN A N 1
ATOM 610 C CA . GLN A 1 80 ? 3.254 15.598 1.235 1.00 64.44 80 GLN A CA 1
ATOM 611 C C . GLN A 1 80 ? 1.741 15.429 1.052 1.00 64.44 80 GLN A C 1
ATOM 613 O O . GLN A 1 80 ? 1.125 14.529 1.643 1.00 64.44 80 GLN A O 1
ATOM 618 N N . GLY A 1 81 ? 1.163 16.286 0.206 1.00 69.69 81 GLY A N 1
ATOM 619 C CA . GLY A 1 81 ? -0.268 16.324 -0.096 1.00 69.69 81 GLY A CA 1
ATOM 620 C C . GLY A 1 81 ? -1.120 16.859 1.057 1.00 69.69 81 GLY A C 1
ATOM 621 O O . GLY A 1 81 ? -0.779 16.739 2.237 1.00 69.69 81 GLY A O 1
ATOM 622 N N . ARG A 1 82 ? -2.281 17.438 0.738 1.00 84.81 82 ARG A N 1
ATOM 623 C CA . ARG A 1 82 ? -3.201 17.919 1.783 1.00 84.81 82 ARG A CA 1
ATOM 624 C C . ARG A 1 82 ? -3.736 16.762 2.638 1.00 84.81 82 ARG A C 1
ATOM 626 O O . ARG A 1 82 ? -3.768 15.601 2.205 1.00 84.81 82 ARG A O 1
ATOM 633 N N . VAL A 1 83 ? -4.189 17.074 3.851 1.00 86.94 83 VAL A N 1
ATOM 634 C CA . VAL A 1 83 ? -4.942 16.123 4.682 1.00 86.94 83 VAL A CA 1
ATOM 635 C C . VAL A 1 83 ? -6.306 15.908 4.026 1.00 86.94 83 VAL A C 1
ATOM 637 O O . VAL A 1 83 ? -7.139 16.810 3.989 1.00 86.94 83 VAL A O 1
ATOM 640 N N . ALA A 1 84 ? -6.491 14.739 3.419 1.00 90.56 84 ALA A N 1
ATOM 641 C CA . ALA A 1 84 ? -7.683 14.360 2.673 1.00 90.56 84 ALA A CA 1
ATOM 642 C C . ALA A 1 84 ? -7.734 12.835 2.549 1.00 90.56 84 ALA A C 1
ATOM 644 O O . ALA A 1 84 ? -6.688 12.187 2.555 1.00 90.56 84 ALA A O 1
ATOM 645 N N . LEU A 1 85 ? -8.938 12.279 2.408 1.00 92.62 85 LEU A N 1
ATOM 646 C CA . LEU A 1 85 ? -9.156 10.831 2.405 1.00 92.62 85 LEU A CA 1
ATOM 647 C C . LEU A 1 85 ? -8.397 10.127 1.271 1.00 92.62 85 LEU A C 1
ATOM 649 O O . LEU A 1 85 ? -7.755 9.111 1.505 1.00 92.62 85 LEU A O 1
ATOM 653 N N . GLN A 1 86 ? -8.396 10.708 0.067 1.00 94.69 86 GLN A N 1
ATOM 654 C CA . GLN A 1 86 ? -7.683 10.167 -1.097 1.00 94.69 86 GLN A CA 1
ATOM 655 C C . GLN A 1 86 ? -6.153 10.188 -0.964 1.00 94.69 86 GLN A C 1
ATOM 657 O O . GLN A 1 86 ? -5.466 9.599 -1.784 1.00 94.69 86 GLN A O 1
ATOM 662 N N . ASN A 1 87 ? -5.621 10.866 0.056 1.00 93.75 87 ASN A N 1
ATOM 663 C CA . ASN A 1 87 ? -4.192 10.942 0.357 1.00 93.75 87 ASN A CA 1
ATOM 664 C C . ASN A 1 87 ? -3.818 10.080 1.578 1.00 93.75 87 ASN A C 1
ATOM 666 O O . ASN A 1 87 ? -2.705 10.189 2.100 1.00 93.75 87 ASN A O 1
ATOM 670 N N . THR A 1 88 ? -4.754 9.274 2.086 1.00 92.38 88 THR A N 1
ATOM 671 C CA . THR A 1 88 ? -4.571 8.453 3.283 1.00 92.38 88 THR A CA 1
ATOM 672 C C . THR A 1 88 ? -4.289 7.006 2.899 1.00 92.38 88 THR A C 1
ATOM 674 O O . THR A 1 88 ? -5.100 6.348 2.259 1.00 92.38 88 THR A O 1
ATOM 677 N N . HIS A 1 89 ? -3.137 6.505 3.338 1.00 92.88 89 HIS A N 1
ATOM 678 C CA . HIS A 1 89 ? -2.770 5.096 3.232 1.00 92.88 89 HIS A CA 1
ATOM 679 C C . HIS A 1 89 ? -3.626 4.192 4.138 1.00 92.88 89 HIS A C 1
ATOM 681 O O . HIS A 1 89 ? -4.036 4.649 5.209 1.00 92.88 89 HIS A O 1
ATOM 687 N N . PRO A 1 90 ? -3.744 2.887 3.822 1.00 95.94 90 PRO A N 1
ATOM 688 C CA . PRO A 1 90 ? -3.243 2.223 2.610 1.00 95.94 90 PRO A CA 1
ATOM 689 C C . PRO A 1 90 ? -4.043 2.561 1.345 1.00 95.94 90 PRO A C 1
ATOM 691 O O . PRO A 1 90 ? -5.233 2.853 1.410 1.00 95.94 90 PRO A O 1
ATOM 694 N N . PHE A 1 91 ? -3.396 2.475 0.185 1.00 97.62 91 PHE A N 1
ATOM 695 C CA . PHE A 1 91 ? -4.051 2.551 -1.119 1.00 97.62 91 PHE A CA 1
ATOM 696 C C . PHE A 1 91 ? -4.444 1.160 -1.607 1.00 97.62 91 PHE A C 1
ATOM 698 O O . PHE A 1 91 ? -3.720 0.198 -1.359 1.00 97.62 91 PHE A O 1
ATOM 705 N N . GLN A 1 92 ? -5.550 1.066 -2.347 1.00 97.75 92 GLN A N 1
ATOM 706 C CA . GLN A 1 92 ? -6.040 -0.181 -2.932 1.00 97.75 92 GLN A CA 1
ATOM 707 C C . GLN A 1 92 ? -6.214 -0.053 -4.446 1.00 97.75 92 GLN A C 1
ATOM 709 O O . GLN A 1 92 ? -6.813 0.912 -4.921 1.00 97.75 92 GLN A O 1
ATOM 714 N N . ARG A 1 93 ? -5.738 -1.046 -5.204 1.00 97.31 93 ARG A N 1
ATOM 715 C CA . ARG A 1 93 ? -5.967 -1.178 -6.655 1.00 97.31 93 ARG A CA 1
ATOM 716 C C . ARG A 1 93 ? -6.181 -2.632 -7.045 1.00 97.31 93 ARG A C 1
ATOM 718 O O . ARG A 1 93 ? -5.798 -3.530 -6.309 1.00 97.31 93 ARG A O 1
ATOM 725 N N . GLU A 1 94 ? -6.804 -2.858 -8.191 1.00 96.94 94 GLU A N 1
ATOM 726 C CA . GLU A 1 94 ? -6.961 -4.192 -8.768 1.00 96.94 94 GLU A CA 1
ATOM 727 C C . GLU A 1 94 ? -5.897 -4.414 -9.854 1.00 96.94 94 GLU A C 1
ATOM 729 O O . GLU A 1 94 ? -5.601 -3.500 -10.624 1.00 96.94 94 GLU A O 1
ATOM 734 N N . LEU A 1 95 ? -5.294 -5.604 -9.871 1.00 96.81 95 LEU A N 1
ATOM 735 C CA . LEU A 1 95 ? -4.462 -6.097 -10.969 1.00 96.81 95 LEU A CA 1
ATOM 736 C C . LEU A 1 95 ? -4.534 -7.629 -11.027 1.00 96.81 95 LEU A C 1
ATOM 738 O O . LEU A 1 95 ? -4.325 -8.306 -10.016 1.00 96.81 95 LEU A O 1
ATOM 742 N N . TRP A 1 96 ? -4.768 -8.155 -12.234 1.00 96.69 96 TRP A N 1
ATOM 743 C CA . TRP A 1 96 ? -4.889 -9.587 -12.548 1.00 96.69 96 TRP A CA 1
ATOM 744 C C . TRP A 1 96 ? -5.977 -10.328 -11.748 1.00 96.69 96 TRP A C 1
ATOM 746 O O . TRP A 1 96 ? -5.797 -11.470 -11.327 1.00 96.69 96 TRP A O 1
ATOM 756 N N . GLY A 1 97 ? -7.111 -9.673 -11.525 1.00 95.75 97 GLY A N 1
ATOM 757 C CA . GLY A 1 97 ? -8.242 -10.182 -10.755 1.00 95.75 97 GLY A CA 1
ATOM 758 C C . GLY A 1 97 ? -8.010 -10.201 -9.243 1.00 95.75 97 GLY A C 1
ATOM 759 O O . GLY A 1 97 ? -8.717 -10.922 -8.542 1.00 95.75 97 GLY A O 1
ATOM 760 N N . ARG A 1 98 ? -7.017 -9.464 -8.724 1.00 95.88 98 ARG A N 1
ATOM 761 C CA . ARG A 1 98 ? -6.682 -9.430 -7.290 1.00 95.88 98 ARG A CA 1
ATOM 762 C C . ARG A 1 98 ? -6.597 -8.008 -6.769 1.00 95.88 98 ARG A C 1
ATOM 764 O O . ARG A 1 98 ? -6.081 -7.122 -7.449 1.00 95.88 98 ARG A O 1
ATOM 771 N N . TYR A 1 99 ? -7.050 -7.805 -5.536 1.00 97.56 99 TYR A N 1
ATOM 772 C CA . TYR A 1 99 ? -6.807 -6.557 -4.828 1.00 97.56 99 TYR A CA 1
ATOM 773 C C . TYR A 1 99 ? -5.373 -6.495 -4.317 1.00 97.56 99 TYR A C 1
ATOM 775 O O . TYR A 1 99 ? -4.866 -7.445 -3.730 1.00 97.56 99 TYR A O 1
ATOM 783 N N . TRP A 1 100 ? -4.755 -5.340 -4.510 1.00 98.06 100 TRP A N 1
ATOM 784 C CA . TRP A 1 100 ? -3.443 -4.981 -4.007 1.00 98.06 100 TRP A CA 1
ATOM 785 C C . TRP A 1 100 ? -3.595 -3.829 -3.030 1.00 98.06 100 TRP A C 1
ATOM 787 O O . TRP A 1 100 ? -4.211 -2.820 -3.371 1.00 98.06 100 TRP A O 1
ATOM 797 N N . ALA A 1 101 ? -3.026 -3.979 -1.840 1.00 98.00 101 ALA A N 1
ATOM 798 C CA . ALA A 1 101 ? -2.957 -2.953 -0.814 1.00 98.00 101 ALA A CA 1
ATOM 799 C C . ALA A 1 101 ? -1.511 -2.470 -0.667 1.00 98.00 101 ALA A C 1
ATOM 801 O O . ALA A 1 101 ? -0.591 -3.287 -0.620 1.00 98.00 101 ALA A O 1
ATOM 802 N N . PHE A 1 102 ? -1.315 -1.155 -0.584 1.00 98.12 102 PHE A N 1
ATOM 803 C CA . PHE A 1 102 ? 0.006 -0.538 -0.498 1.00 98.12 102 PHE A CA 1
ATOM 804 C C . PHE A 1 102 ? 0.057 0.579 0.542 1.00 98.12 102 PHE A C 1
ATOM 806 O O . PHE A 1 102 ? -0.815 1.448 0.582 1.00 98.12 102 PHE A O 1
ATOM 813 N N . ALA A 1 103 ? 1.109 0.598 1.353 1.00 96.19 103 ALA A N 1
ATOM 814 C CA . ALA A 1 103 ? 1.413 1.699 2.255 1.00 96.19 103 ALA A CA 1
ATOM 815 C C . ALA A 1 103 ? 2.893 2.072 2.163 1.00 96.19 103 ALA A C 1
ATOM 817 O O . ALA A 1 103 ? 3.742 1.198 2.037 1.00 96.19 103 ALA A O 1
ATOM 818 N N . HIS A 1 104 ? 3.202 3.363 2.251 1.00 94.25 104 HIS A N 1
ATOM 819 C CA . HIS A 1 104 ? 4.561 3.879 2.131 1.00 94.25 104 HIS A CA 1
ATOM 820 C C . HIS A 1 104 ? 4.863 4.879 3.250 1.00 94.25 104 HIS A C 1
ATOM 822 O O . HIS A 1 104 ? 4.036 5.719 3.599 1.00 94.25 104 HIS A O 1
ATOM 828 N N . ASN A 1 105 ? 6.066 4.780 3.813 1.00 89.12 105 ASN A N 1
ATOM 829 C CA . ASN A 1 105 ? 6.618 5.698 4.798 1.00 89.12 105 ASN A CA 1
ATOM 830 C C . ASN A 1 105 ? 7.967 6.219 4.314 1.00 89.12 105 ASN A C 1
ATOM 832 O O . ASN A 1 105 ? 9.011 5.569 4.442 1.00 89.12 105 ASN A O 1
ATOM 836 N N . GLY A 1 106 ? 7.917 7.428 3.786 1.00 89.19 106 GLY A N 1
ATOM 837 C CA . GLY A 1 106 ? 9.043 8.074 3.159 1.00 89.19 106 GLY A CA 1
ATOM 838 C C . GLY A 1 106 ? 8.596 9.344 2.462 1.00 89.19 106 GLY A C 1
ATOM 839 O O . GLY A 1 106 ? 7.503 9.855 2.709 1.00 89.19 106 GLY A O 1
ATOM 840 N N . ASP A 1 107 ? 9.480 9.865 1.632 1.00 90.75 107 ASP A N 1
ATOM 841 C CA . ASP A 1 107 ? 9.278 11.096 0.878 1.00 90.75 107 ASP A CA 1
ATOM 842 C C . ASP A 1 107 ? 10.164 11.007 -0.363 1.00 90.75 107 ASP A C 1
ATOM 844 O O . ASP A 1 107 ? 11.392 10.909 -0.260 1.00 90.75 107 ASP A O 1
ATOM 848 N N . LEU A 1 108 ? 9.526 10.971 -1.529 1.00 94.50 108 LEU A N 1
ATOM 849 C CA . LEU A 1 108 ? 10.169 10.771 -2.818 1.00 94.50 108 LEU A CA 1
ATOM 850 C C . LEU A 1 108 ? 10.331 12.115 -3.527 1.00 94.50 108 LEU A C 1
ATOM 852 O O . LEU A 1 108 ? 9.374 12.818 -3.850 1.00 94.50 108 LEU A O 1
ATOM 856 N N . LYS A 1 109 ? 11.578 12.481 -3.806 1.00 94.06 109 LYS A N 1
ATOM 857 C CA . LYS A 1 109 ? 11.944 13.744 -4.440 1.00 94.06 109 LYS A CA 1
ATOM 858 C C . LYS A 1 109 ? 11.906 13.621 -5.957 1.00 94.06 109 LYS A C 1
ATOM 860 O O . LYS A 1 109 ? 12.587 12.785 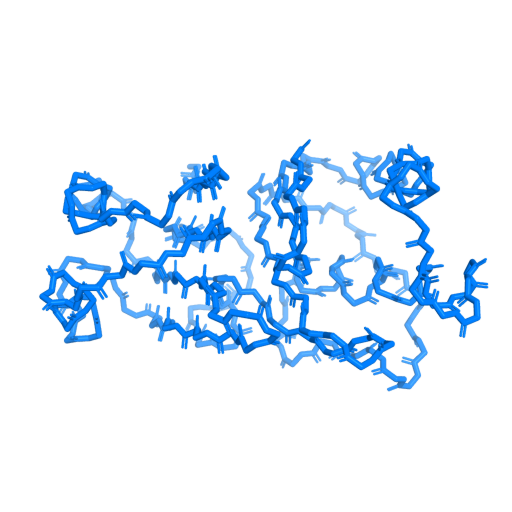-6.550 1.00 94.06 109 LYS A O 1
ATOM 865 N N . ASN A 1 110 ? 11.147 14.513 -6.593 1.00 92.62 110 ASN A N 1
ATOM 866 C CA . ASN A 1 110 ? 11.022 14.597 -8.052 1.00 92.62 110 ASN A CA 1
ATOM 867 C C . ASN A 1 110 ? 10.610 13.262 -8.705 1.00 92.62 110 ASN A C 1
ATOM 869 O O . ASN A 1 110 ? 10.996 12.973 -9.837 1.00 92.62 110 ASN A O 1
ATOM 873 N N . PHE A 1 111 ? 9.857 12.425 -7.986 1.00 94.88 111 PHE A N 1
ATOM 874 C CA . PHE A 1 111 ? 9.355 11.163 -8.514 1.00 94.88 111 PHE A CA 1
ATOM 875 C C . PHE A 1 111 ? 8.062 11.415 -9.294 1.00 94.88 111 PHE A C 1
ATOM 877 O O . PHE A 1 111 ? 6.986 11.547 -8.720 1.00 94.88 111 PHE A O 1
ATOM 884 N N . ALA A 1 112 ? 8.182 11.517 -10.616 1.00 93.25 112 ALA A N 1
ATOM 885 C CA . ALA A 1 112 ? 7.052 11.738 -11.516 1.00 93.25 112 ALA A CA 1
ATOM 886 C C . ALA A 1 112 ? 7.197 10.909 -12.805 1.00 93.25 112 ALA A C 1
ATOM 888 O O . ALA A 1 112 ? 7.255 11.472 -13.902 1.00 93.25 112 ALA A O 1
ATOM 889 N N . PRO A 1 113 ? 7.310 9.570 -12.713 1.00 94.12 113 PRO A N 1
ATOM 890 C CA . PRO A 1 113 ? 7.394 8.744 -13.905 1.00 94.12 113 PRO A CA 1
ATOM 891 C C . PRO A 1 113 ? 6.085 8.809 -14.708 1.00 94.12 113 PRO A C 1
ATOM 893 O O . PRO A 1 113 ? 5.005 8.995 -14.128 1.00 94.12 113 PRO A O 1
ATOM 896 N N . PRO A 1 114 ? 6.153 8.612 -16.036 1.00 94.00 114 PRO A N 1
ATOM 897 C CA . PRO A 1 114 ? 4.964 8.556 -16.869 1.00 94.00 114 PRO A CA 1
ATOM 898 C C . PRO A 1 114 ? 4.097 7.350 -16.492 1.00 94.00 114 PRO A C 1
ATOM 900 O O . PRO A 1 114 ? 4.574 6.212 -16.396 1.00 94.00 114 PRO A O 1
ATOM 903 N N . LEU A 1 115 ? 2.804 7.617 -16.315 1.00 94.75 115 LEU A N 1
ATOM 904 C CA . LEU A 1 115 ? 1.781 6.618 -16.032 1.00 94.75 115 LEU A CA 1
ATOM 905 C C . LEU A 1 115 ? 0.882 6.417 -17.254 1.00 94.75 115 LEU A C 1
ATOM 907 O O . LEU A 1 115 ? 0.517 7.371 -17.943 1.00 94.75 115 LEU A O 1
ATOM 911 N N . HIS A 1 116 ? 0.492 5.175 -17.512 1.00 85.56 116 HIS A N 1
ATOM 912 C CA . HIS A 1 116 ? -0.486 4.823 -18.530 1.00 85.56 116 HIS A CA 1
ATOM 913 C C . HIS A 1 116 ? -1.916 4.885 -17.978 1.00 85.56 116 HIS A C 1
ATOM 915 O O . HIS A 1 116 ? -2.147 4.847 -16.770 1.00 85.56 116 HIS A O 1
ATOM 921 N N . GLY A 1 117 ? -2.908 4.901 -18.874 1.00 79.50 117 GLY A N 1
ATOM 922 C CA . GLY A 1 117 ? -4.322 5.088 -18.528 1.00 79.50 117 GLY A CA 1
ATOM 923 C C . GLY A 1 117 ? -4.879 4.179 -17.423 1.00 79.50 117 GLY A C 1
ATOM 924 O O . GLY A 1 117 ? -5.702 4.651 -16.646 1.00 79.50 117 GLY A O 1
ATOM 925 N N . ALA A 1 118 ? -4.421 2.926 -17.319 1.00 90.00 118 ALA A N 1
ATOM 926 C CA . ALA A 1 118 ? -4.995 1.953 -16.385 1.00 90.00 118 ALA A CA 1
ATOM 927 C C . ALA A 1 118 ? -4.673 2.204 -14.894 1.00 90.00 118 ALA A C 1
ATOM 929 O O . ALA A 1 118 ? -5.471 1.831 -14.040 1.00 90.00 118 ALA A O 1
ATOM 930 N N . PHE A 1 119 ? -3.563 2.879 -14.561 1.00 95.56 119 PHE A N 1
ATOM 931 C CA . PHE A 1 119 ? -3.214 3.214 -13.174 1.00 95.56 119 PHE A CA 1
ATOM 932 C C . PHE A 1 119 ? -2.930 4.706 -13.061 1.00 95.56 119 PHE A C 1
ATOM 934 O O . PHE A 1 119 ? -1.917 5.198 -13.552 1.00 95.56 119 PHE A O 1
ATOM 941 N N . ARG A 1 120 ? -3.844 5.432 -12.418 1.00 95.38 120 ARG A N 1
ATOM 942 C CA . ARG A 1 120 ? -3.747 6.879 -12.211 1.00 95.38 120 ARG A CA 1
ATOM 943 C C . ARG A 1 120 ? -4.025 7.215 -10.756 1.00 95.38 120 ARG A C 1
ATOM 945 O O . ARG A 1 120 ? -5.031 6.709 -10.249 1.00 95.38 120 ARG A O 1
ATOM 952 N N . PRO A 1 121 ? -3.200 8.057 -10.115 1.00 95.88 121 PRO A N 1
ATOM 953 C CA . PRO A 1 121 ? -3.464 8.491 -8.754 1.00 95.88 121 PRO A CA 1
ATOM 954 C C . PRO A 1 121 ? -4.788 9.259 -8.695 1.00 95.88 121 PRO A C 1
ATOM 956 O O . PRO A 1 121 ? -5.162 9.948 -9.648 1.00 95.88 121 PRO A O 1
ATOM 959 N N . VAL A 1 122 ? -5.514 9.090 -7.595 1.00 95.88 122 VAL A N 1
ATOM 960 C CA . VAL A 1 122 ? -6.723 9.864 -7.277 1.00 95.88 122 VAL A CA 1
ATOM 961 C C . VAL A 1 122 ? -6.353 11.090 -6.441 1.00 95.88 122 VAL A C 1
A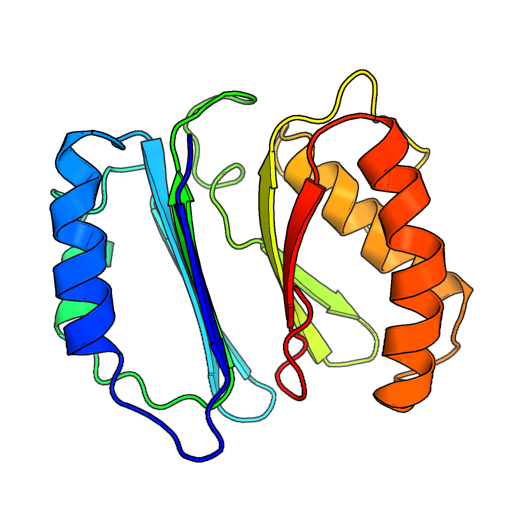TOM 963 O O . VAL A 1 122 ? -6.931 12.165 -6.609 1.00 95.88 122 VAL A O 1
ATOM 966 N N . GLY A 1 123 ? -5.410 10.915 -5.523 1.00 93.38 123 GLY A N 1
ATOM 967 C CA . GLY A 1 123 ? -4.803 11.945 -4.704 1.00 93.38 123 GLY A CA 1
ATOM 968 C C . GLY A 1 123 ? -3.605 12.618 -5.366 1.00 93.38 123 GLY A C 1
ATOM 969 O O . GLY A 1 123 ? -3.366 12.509 -6.568 1.00 93.38 123 GLY A O 1
ATOM 970 N N . ASP A 1 124 ? -2.857 13.350 -4.548 1.00 93.31 124 ASP A N 1
ATOM 971 C CA . ASP A 1 124 ? -1.708 14.167 -4.957 1.00 93.31 124 ASP A CA 1
ATOM 972 C C . ASP A 1 124 ? -0.403 13.760 -4.249 1.00 93.31 124 ASP A C 1
ATOM 974 O O . ASP A 1 124 ? 0.586 14.491 -4.278 1.00 93.31 124 ASP A O 1
ATOM 978 N N . THR A 1 125 ? -0.390 12.586 -3.609 1.00 94.12 125 THR A N 1
ATOM 979 C CA . THR A 1 125 ? 0.796 12.084 -2.903 1.00 94.12 125 THR A CA 1
ATOM 980 C C . THR A 1 125 ? 1.777 11.396 -3.848 1.00 94.12 125 THR A C 1
ATOM 982 O O . THR A 1 125 ? 1.395 10.632 -4.737 1.00 94.12 125 THR A O 1
ATOM 985 N N . ASP A 1 126 ? 3.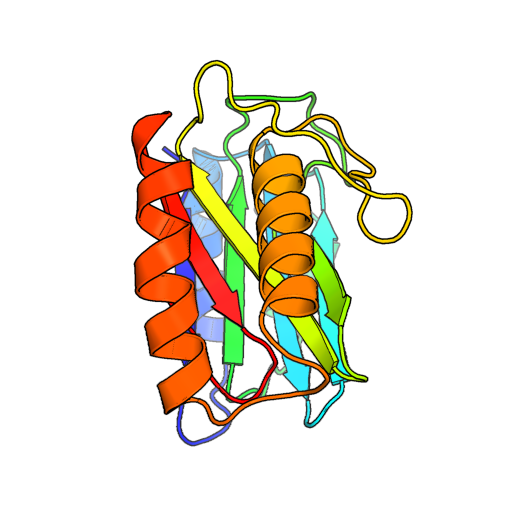064 11.594 -3.577 1.00 94.69 126 ASP A N 1
ATOM 986 C CA . ASP A 1 126 ? 4.169 10.835 -4.169 1.00 94.69 126 ASP A CA 1
ATOM 987 C C . ASP A 1 126 ? 3.998 9.317 -3.992 1.00 94.69 126 ASP A C 1
ATOM 989 O O . ASP A 1 126 ? 4.326 8.519 -4.867 1.00 94.69 126 ASP A O 1
ATOM 993 N N . SER A 1 127 ? 3.420 8.933 -2.861 1.00 95.31 127 SER A N 1
ATOM 994 C CA . SER A 1 127 ? 3.209 7.563 -2.430 1.00 95.31 127 SER A CA 1
ATOM 995 C C . SER A 1 127 ? 2.173 6.844 -3.296 1.00 95.31 127 SER A C 1
ATOM 997 O O . SER A 1 127 ? 2.408 5.715 -3.729 1.00 95.31 127 SER A O 1
ATOM 999 N N . GLU A 1 128 ? 1.048 7.495 -3.615 1.00 96.56 128 GLU A N 1
ATOM 1000 C CA . GLU A 1 128 ? 0.072 6.922 -4.547 1.00 96.56 128 GLU A CA 1
ATOM 1001 C C . GLU A 1 128 ? 0.626 6.880 -5.975 1.00 96.56 128 GLU A C 1
ATOM 1003 O O . GLU A 1 128 ? 0.374 5.925 -6.716 1.00 96.56 128 GLU A O 1
ATOM 1008 N N . HIS A 1 129 ? 1.421 7.881 -6.363 1.00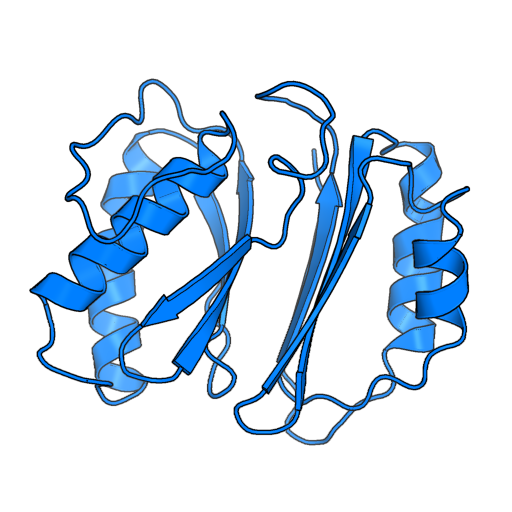 96.81 129 HIS A N 1
ATOM 1009 C CA . HIS A 1 129 ? 2.078 7.899 -7.670 1.00 96.81 129 HIS A CA 1
ATOM 1010 C C . HIS A 1 129 ? 3.070 6.736 -7.811 1.00 96.81 129 HIS A C 1
ATOM 1012 O O . HIS A 1 129 ? 3.068 6.047 -8.833 1.00 96.81 129 HIS A O 1
ATOM 1018 N N . ALA A 1 130 ? 3.860 6.461 -6.768 1.00 97.81 130 ALA A N 1
ATOM 1019 C CA . ALA A 1 130 ? 4.745 5.300 -6.678 1.00 97.81 130 ALA A CA 1
ATOM 1020 C C . ALA A 1 130 ? 3.975 3.984 -6.755 1.00 97.81 130 ALA A C 1
ATOM 1022 O O . ALA A 1 130 ? 4.374 3.092 -7.505 1.00 97.81 130 ALA A O 1
ATOM 1023 N N . PHE A 1 131 ? 2.837 3.882 -6.063 1.00 98.00 131 PHE A N 1
ATOM 1024 C CA . PHE A 1 131 ? 1.986 2.702 -6.158 1.00 98.00 131 PHE A CA 1
ATOM 1025 C C . PHE A 1 131 ? 1.465 2.490 -7.583 1.00 98.00 131 PHE A C 1
ATOM 1027 O O . PHE A 1 131 ? 1.615 1.404 -8.134 1.00 98.00 131 PHE A O 1
ATOM 1034 N N . CYS A 1 132 ? 0.916 3.529 -8.221 1.00 98.00 132 CYS A N 1
ATOM 1035 C CA . CYS A 1 132 ? 0.420 3.442 -9.598 1.00 98.00 132 CYS A CA 1
ATOM 1036 C C . CYS A 1 132 ? 1.518 3.018 -10.576 1.00 98.00 132 CYS A C 1
ATOM 1038 O O . CYS A 1 132 ? 1.279 2.188 -11.454 1.00 98.00 132 CYS A O 1
ATOM 1040 N N . TRP A 1 133 ? 2.720 3.570 -10.411 1.00 98.12 133 TRP A N 1
ATOM 1041 C CA . TRP A 1 133 ? 3.865 3.202 -11.228 1.00 98.12 133 TRP A CA 1
ATOM 1042 C C . TRP A 1 133 ? 4.277 1.743 -11.011 1.00 98.12 133 TRP A C 1
ATOM 1044 O O . TRP A 1 133 ? 4.481 1.022 -11.983 1.00 98.12 133 TRP A O 1
ATOM 1054 N N . LEU A 1 134 ? 4.327 1.277 -9.761 1.00 97.88 134 LEU A N 1
ATOM 1055 C CA . LEU A 1 134 ? 4.663 -0.110 -9.446 1.00 97.88 134 LEU A CA 1
ATOM 1056 C C . LEU A 1 134 ? 3.655 -1.088 -10.067 1.00 97.88 134 LEU A C 1
ATOM 1058 O O . LEU A 1 134 ? 4.059 -2.045 -10.721 1.00 97.88 134 LEU A O 1
ATOM 1062 N N . MET A 1 135 ? 2.353 -0.807 -9.942 1.00 97.94 135 MET A N 1
ATOM 1063 C CA . MET A 1 135 ? 1.289 -1.611 -10.560 1.00 97.94 135 MET A CA 1
ATOM 1064 C C . MET A 1 135 ? 1.420 -1.663 -12.086 1.00 97.94 135 MET A C 1
ATOM 1066 O O . MET A 1 135 ? 1.256 -2.721 -12.692 1.00 97.94 135 MET A O 1
ATOM 1070 N N . GLN A 1 136 ? 1.765 -0.534 -12.706 1.00 97.62 136 GLN A N 1
ATOM 1071 C CA . GLN A 1 136 ? 2.040 -0.454 -14.138 1.00 97.62 136 GLN A CA 1
ATOM 1072 C C . GLN A 1 136 ? 3.221 -1.342 -14.544 1.00 97.62 136 GLN A C 1
ATOM 1074 O O . GLN A 1 136 ? 3.128 -2.075 -15.525 1.00 97.62 136 GLN A O 1
ATOM 1079 N N . GLU A 1 137 ? 4.348 -1.262 -13.840 1.00 97.69 137 GLU A N 1
ATOM 1080 C CA . GLU A 1 137 ? 5.538 -2.027 -14.217 1.00 97.69 137 GLU A CA 1
ATOM 1081 C C . GLU A 1 137 ? 5.338 -3.529 -13.975 1.00 97.69 137 GLU A C 1
ATOM 1083 O O . GLU A 1 137 ? 5.773 -4.333 -14.797 1.00 97.69 137 GLU A O 1
ATOM 1088 N N . LEU A 1 138 ? 4.597 -3.911 -12.927 1.00 97.25 138 LEU A N 1
ATOM 1089 C CA . LEU A 1 138 ? 4.165 -5.295 -12.721 1.00 97.25 138 LEU A CA 1
ATOM 1090 C C . LEU A 1 138 ? 3.311 -5.789 -13.897 1.00 97.25 138 LEU A C 1
ATOM 1092 O O . LEU A 1 138 ? 3.618 -6.834 -14.468 1.00 97.25 138 LEU A O 1
ATOM 1096 N N . ALA A 1 139 ? 2.304 -5.015 -14.313 1.00 96.75 139 ALA A N 1
ATOM 1097 C CA . ALA A 1 139 ? 1.435 -5.353 -15.443 1.00 96.75 139 ALA A CA 1
ATOM 1098 C C . ALA A 1 139 ? 2.182 -5.451 -16.786 1.00 96.75 139 ALA A C 1
ATOM 1100 O O . ALA A 1 139 ? 1.775 -6.209 -17.662 1.00 96.75 139 ALA A O 1
ATOM 1101 N N . LYS A 1 140 ? 3.272 -4.692 -16.965 1.00 95.75 140 LYS A N 1
ATOM 1102 C CA . LYS A 1 140 ? 4.143 -4.797 -18.148 1.00 95.75 140 LYS A CA 1
ATOM 1103 C C . LYS A 1 140 ? 5.029 -6.037 -18.111 1.00 95.75 140 LYS A C 1
ATOM 1105 O O . LYS A 1 140 ? 5.292 -6.617 -19.160 1.00 95.75 140 LYS A O 1
ATOM 1110 N N . ALA A 1 141 ? 5.527 -6.396 -16.931 1.00 96.69 141 ALA A N 1
ATOM 1111 C CA . ALA A 1 141 ? 6.452 -7.509 -16.763 1.00 96.69 141 ALA A CA 1
ATOM 1112 C C . ALA A 1 141 ? 5.761 -8.872 -16.912 1.00 96.69 141 ALA A C 1
ATOM 1114 O O . ALA A 1 141 ? 6.402 -9.825 -17.348 1.00 96.69 141 ALA A O 1
ATOM 1115 N N . HIS A 1 142 ? 4.465 -8.965 -16.586 1.00 96.62 142 HIS A N 1
ATOM 1116 C CA . HIS A 1 142 ? 3.745 -10.239 -16.545 1.00 96.62 142 HIS A CA 1
ATOM 1117 C C . HIS A 1 142 ? 2.333 -10.150 -17.132 1.00 96.62 142 HIS A C 1
ATOM 1119 O O . HIS A 1 142 ? 1.581 -9.216 -16.862 1.00 96.62 142 HIS A O 1
ATOM 1125 N N . ALA A 1 143 ? 1.938 -11.179 -17.887 1.00 93.69 143 ALA A N 1
ATOM 1126 C CA . ALA A 1 143 ? 0.611 -11.268 -18.508 1.00 93.69 143 ALA A CA 1
ATOM 1127 C C . ALA A 1 143 ? -0.524 -11.637 -17.524 1.00 93.69 143 ALA A C 1
ATOM 1129 O O . ALA A 1 143 ? -1.700 -11.522 -17.861 1.00 93.69 143 ALA A O 1
ATOM 1130 N N . GLY A 1 144 ? -0.182 -12.091 -16.317 1.00 94.50 144 GLY A N 1
ATOM 1131 C CA . GLY A 1 144 ? -1.102 -12.534 -15.270 1.00 94.50 144 GLY A CA 1
ATOM 1132 C C . GLY A 1 144 ? -0.373 -12.642 -13.931 1.00 94.50 144 GLY A C 1
ATOM 1133 O O . GLY A 1 144 ? 0.796 -12.273 -13.850 1.00 94.50 144 GLY A O 1
ATOM 1134 N N . VAL A 1 145 ? -1.042 -13.159 -12.893 1.00 94.94 145 VAL A N 1
ATOM 1135 C CA . VAL A 1 145 ? -0.427 -13.326 -11.562 1.00 94.94 145 VAL A CA 1
ATOM 1136 C C . VAL A 1 145 ? 0.749 -14.316 -11.653 1.00 94.94 145 VAL A C 1
ATOM 1138 O O . VAL A 1 145 ? 0.498 -15.499 -11.896 1.00 94.94 145 VAL A O 1
ATOM 1141 N N . PRO A 1 146 ? 2.007 -13.881 -11.444 1.00 95.88 146 PRO A N 1
ATOM 1142 C CA . PRO A 1 146 ? 3.163 -14.773 -11.413 1.00 95.88 146 PRO A CA 1
ATOM 1143 C C . PRO A 1 146 ? 3.212 -15.550 -10.100 1.00 95.88 146 PRO A C 1
ATOM 1145 O O . PRO A 1 146 ? 2.466 -15.273 -9.154 1.00 95.88 146 PRO A O 1
ATOM 1148 N N . SER A 1 147 ? 4.162 -16.476 -9.988 1.00 97.25 147 SER A N 1
ATOM 1149 C CA . SER A 1 147 ? 4.489 -17.047 -8.682 1.00 97.25 147 SER A CA 1
ATOM 1150 C C . SER A 1 147 ? 5.000 -15.967 -7.711 1.00 97.25 147 SER A C 1
ATOM 1152 O O . SER A 1 147 ? 5.567 -14.949 -8.114 1.00 97.25 147 SER A O 1
ATOM 1154 N N . ILE A 1 148 ? 4.863 -16.201 -6.400 1.00 96.88 148 ILE A N 1
ATOM 1155 C CA . ILE A 1 148 ? 5.383 -15.283 -5.367 1.00 96.88 148 ILE A CA 1
ATOM 1156 C C . ILE A 1 148 ? 6.899 -15.066 -5.532 1.00 96.88 148 ILE A C 1
ATOM 1158 O O . ILE A 1 148 ? 7.392 -13.959 -5.312 1.00 96.88 148 ILE A O 1
ATOM 1162 N N . ALA A 1 149 ? 7.643 -16.094 -5.955 1.00 97.75 149 ALA A N 1
ATOM 1163 C CA . ALA A 1 149 ? 9.086 -16.010 -6.183 1.00 97.75 149 ALA A CA 1
ATOM 1164 C C . ALA A 1 149 ? 9.440 -15.086 -7.364 1.00 97.75 149 ALA A C 1
ATOM 1166 O O . ALA A 1 149 ? 10.339 -14.246 -7.248 1.00 97.75 149 ALA A O 1
ATOM 1167 N N . GLU A 1 150 ? 8.712 -15.195 -8.476 1.00 97.69 150 GLU A N 1
ATOM 1168 C CA . GLU A 1 150 ? 8.885 -14.314 -9.638 1.00 97.69 150 GLU A CA 1
ATOM 1169 C C . GLU A 1 150 ? 8.485 -12.878 -9.303 1.00 97.69 150 GLU A C 1
ATOM 1171 O O . GLU A 1 150 ? 9.258 -11.958 -9.563 1.00 97.69 150 GLU A O 1
ATOM 1176 N N . LEU A 1 151 ? 7.346 -12.683 -8.625 1.00 97.44 151 LEU A N 1
ATOM 1177 C CA . LEU A 1 151 ? 6.925 -11.367 -8.136 1.00 97.44 151 LEU A CA 1
ATOM 1178 C C . LEU A 1 151 ? 7.980 -10.726 -7.238 1.00 97.44 151 LEU A C 1
ATOM 1180 O O . LEU A 1 151 ? 8.308 -9.555 -7.408 1.00 97.44 151 LEU A O 1
ATOM 1184 N N . THR A 1 152 ? 8.551 -11.495 -6.311 1.00 97.81 152 THR A N 1
ATOM 1185 C CA . THR A 1 152 ? 9.611 -11.011 -5.415 1.00 97.81 152 THR A CA 1
ATOM 1186 C C . THR A 1 152 ? 10.850 -10.576 -6.197 1.00 97.81 152 THR A C 1
ATOM 1188 O O . THR A 1 152 ? 11.460 -9.560 -5.865 1.00 97.81 152 THR A O 1
ATOM 1191 N N . THR A 1 153 ? 11.211 -11.307 -7.254 1.00 98.19 153 THR A N 1
ATOM 1192 C CA . THR A 1 153 ? 12.327 -10.936 -8.136 1.00 98.19 153 THR A CA 1
ATOM 1193 C C . THR A 1 153 ? 12.032 -9.635 -8.878 1.00 98.19 153 THR A C 1
ATOM 1195 O O . THR A 1 153 ? 12.835 -8.708 -8.811 1.00 98.19 153 THR A O 1
ATOM 1198 N N . THR A 1 154 ? 10.852 -9.506 -9.490 1.00 98.25 154 THR A N 1
ATOM 1199 C CA . THR A 1 154 ? 10.450 -8.270 -10.179 1.00 98.25 154 THR A CA 1
ATOM 1200 C C . THR A 1 154 ? 10.410 -7.075 -9.224 1.00 98.25 154 THR A C 1
ATOM 1202 O O . THR A 1 154 ? 10.933 -6.010 -9.541 1.00 98.25 154 THR A O 1
ATOM 1205 N N . LEU A 1 155 ? 9.858 -7.232 -8.018 1.00 98.12 155 LEU A N 1
ATOM 1206 C CA . LEU A 1 155 ? 9.842 -6.164 -7.014 1.00 98.12 155 LEU A CA 1
ATOM 1207 C C . LEU A 1 155 ? 11.256 -5.751 -6.584 1.00 98.12 155 LEU A C 1
ATOM 1209 O O . LEU A 1 155 ? 11.506 -4.560 -6.404 1.00 98.12 155 LEU A O 1
ATOM 1213 N N . ARG A 1 156 ? 12.194 -6.701 -6.477 1.00 97.69 156 ARG A N 1
ATOM 1214 C CA . ARG A 1 156 ? 13.606 -6.419 -6.168 1.00 97.69 156 ARG A CA 1
ATOM 1215 C C . ARG A 1 156 ? 14.287 -5.576 -7.248 1.00 97.69 156 ARG A C 1
ATOM 1217 O O . ARG A 1 156 ? 15.183 -4.804 -6.925 1.00 97.69 156 ARG A O 1
ATOM 1224 N N . GLU A 1 157 ? 13.863 -5.696 -8.501 1.00 97.94 157 GLU A N 1
ATOM 1225 C CA . GLU A 1 157 ? 14.360 -4.871 -9.608 1.00 97.94 157 GLU A CA 1
ATOM 1226 C C . GLU A 1 157 ? 13.691 -3.487 -9.651 1.00 97.94 157 GLU A C 1
ATOM 1228 O O . GLU A 1 157 ? 14.339 -2.484 -9.958 1.00 97.94 157 GLU A O 1
ATOM 1233 N N . LEU A 1 158 ? 12.397 -3.410 -9.324 1.00 98.06 158 LEU A N 1
ATOM 1234 C CA . LEU A 1 158 ? 11.615 -2.175 -9.413 1.00 98.06 158 LEU A CA 1
ATOM 1235 C C . LEU A 1 158 ? 11.805 -1.241 -8.212 1.00 98.06 158 LEU A C 1
ATOM 1237 O O . LEU A 1 158 ? 11.945 -0.033 -8.405 1.00 98.06 158 LEU A O 1
ATOM 1241 N N . ALA A 1 159 ? 11.830 -1.767 -6.984 1.00 97.56 159 ALA A N 1
ATOM 1242 C CA . ALA A 1 159 ? 11.897 -0.955 -5.767 1.00 97.56 159 ALA A CA 1
ATOM 1243 C C . ALA A 1 159 ? 13.129 -0.023 -5.706 1.00 97.56 159 ALA A C 1
ATOM 1245 O O . ALA A 1 159 ? 12.949 1.149 -5.361 1.00 97.56 159 ALA A O 1
ATOM 1246 N N . PRO A 1 160 ? 14.350 -0.438 -6.116 1.00 97.88 160 PRO A N 1
ATOM 1247 C CA . PRO A 1 160 ? 15.513 0.453 -6.150 1.00 97.88 160 PRO A CA 1
ATOM 1248 C C . PRO A 1 160 ? 15.337 1.677 -7.057 1.00 97.88 160 PRO A C 1
ATOM 1250 O O . PRO A 1 160 ? 15.885 2.736 -6.762 1.00 97.88 160 PRO A O 1
ATOM 1253 N N . ARG A 1 161 ? 14.547 1.563 -8.136 1.00 97.69 161 ARG A N 1
ATOM 1254 C CA . ARG A 1 161 ? 14.258 2.681 -9.053 1.00 97.69 161 ARG A CA 1
ATOM 1255 C C . ARG A 1 161 ? 13.380 3.747 -8.399 1.00 97.69 161 ARG A C 1
ATOM 1257 O O . ARG A 1 161 ? 13.456 4.906 -8.779 1.00 97.69 161 ARG A O 1
ATOM 1264 N N . ILE A 1 162 ? 12.540 3.363 -7.439 1.00 97.75 162 ILE A N 1
ATOM 1265 C CA . ILE A 1 162 ? 11.753 4.310 -6.641 1.00 97.75 162 ILE A CA 1
ATOM 1266 C C . ILE A 1 162 ? 12.629 4.867 -5.514 1.00 97.75 162 ILE A C 1
ATOM 1268 O O . ILE A 1 162 ? 12.706 6.079 -5.327 1.00 97.75 162 ILE A O 1
ATOM 1272 N N . ALA A 1 163 ? 13.359 3.991 -4.817 1.00 97.12 163 ALA A N 1
ATOM 1273 C CA . ALA A 1 163 ? 14.241 4.357 -3.709 1.00 97.12 163 ALA A CA 1
ATOM 1274 C C . ALA A 1 163 ? 15.389 5.302 -4.117 1.00 97.12 163 ALA A C 1
ATOM 1276 O O . ALA A 1 163 ? 15.903 6.045 -3.285 1.00 97.12 163 ALA A O 1
ATOM 1277 N N . SER A 1 164 ? 15.773 5.357 -5.398 1.00 97.44 164 SER A N 1
ATOM 1278 C CA . SER A 1 164 ? 16.740 6.353 -5.882 1.00 97.44 164 SER A CA 1
ATOM 1279 C C . SER A 1 164 ? 16.239 7.799 -5.777 1.00 97.44 164 SER A C 1
ATOM 1281 O O . SER A 1 164 ? 17.033 8.727 -5.912 1.00 97.44 164 SER A O 1
ATOM 1283 N N . HIS A 1 165 ? 14.942 8.006 -5.538 1.00 97.25 165 HIS A N 1
ATOM 1284 C CA . HIS A 1 165 ? 14.332 9.322 -5.352 1.00 97.25 165 HIS A CA 1
ATOM 1285 C C . HIS A 1 165 ? 14.161 9.715 -3.879 1.00 97.25 165 HIS A C 1
ATOM 1287 O O . HIS A 1 165 ? 13.793 10.853 -3.600 1.00 97.25 165 HIS A O 1
ATOM 1293 N N . GLY A 1 166 ? 14.427 8.826 -2.922 1.00 95.38 166 GLY A N 1
ATOM 1294 C CA . GLY A 1 166 ? 14.279 9.128 -1.502 1.00 95.38 166 GLY A CA 1
ATOM 1295 C C . GLY A 1 166 ? 14.030 7.888 -0.657 1.00 95.38 166 GLY A C 1
ATOM 1296 O O . GLY A 1 166 ? 14.174 6.755 -1.109 1.00 95.38 166 GLY A O 1
ATOM 1297 N N . THR A 1 167 ? 13.642 8.101 0.597 1.00 94.62 167 THR A N 1
ATOM 1298 C CA . THR A 1 167 ? 13.278 6.994 1.485 1.00 94.62 167 THR A CA 1
ATOM 1299 C C . THR A 1 167 ? 12.038 6.295 0.940 1.00 94.62 167 THR A C 1
ATOM 1301 O O . THR A 1 167 ? 11.031 6.960 0.724 1.00 94.62 167 THR A O 1
ATOM 1304 N N . PHE A 1 168 ? 12.109 4.973 0.763 1.00 95.75 168 PHE A N 1
ATOM 1305 C CA . PHE A 1 168 ? 11.020 4.154 0.230 1.00 95.75 168 PHE A CA 1
ATOM 1306 C C . PHE A 1 168 ? 10.789 2.902 1.087 1.00 95.75 168 PHE A C 1
ATOM 1308 O O . PHE A 1 168 ? 10.988 1.777 0.637 1.00 95.75 168 PHE A O 1
ATOM 1315 N N . ASN A 1 169 ? 10.396 3.093 2.351 1.00 94.00 169 ASN A N 1
ATOM 1316 C CA . ASN A 1 169 ? 9.951 1.977 3.190 1.00 94.00 169 ASN A CA 1
ATOM 1317 C C . ASN A 1 169 ? 8.482 1.716 2.875 1.00 94.00 169 ASN A C 1
ATOM 1319 O O . ASN A 1 169 ? 7.660 2.615 3.068 1.00 94.00 169 ASN A O 1
ATOM 1323 N N . PHE A 1 170 ? 8.134 0.528 2.397 1.00 95.56 170 PHE A N 1
ATOM 1324 C CA . PHE A 1 170 ? 6.768 0.248 1.973 1.00 95.56 170 PHE A CA 1
ATOM 1325 C C . PHE A 1 170 ? 6.253 -1.079 2.516 1.00 95.56 170 PHE A C 1
ATOM 1327 O O . PHE A 1 170 ? 6.983 -1.871 3.093 1.00 95.56 170 PHE A O 1
ATOM 1334 N N . MET A 1 171 ? 4.954 -1.281 2.357 1.00 96.31 171 MET A N 1
ATOM 1335 C CA . MET A 1 171 ? 4.275 -2.553 2.522 1.00 96.31 171 MET A CA 1
ATOM 1336 C C . MET A 1 171 ? 3.375 -2.736 1.314 1.00 96.31 171 MET A C 1
ATOM 1338 O O . MET A 1 171 ? 2.619 -1.827 0.972 1.00 96.31 171 MET A O 1
ATOM 1342 N N . LEU A 1 172 ? 3.456 -3.891 0.666 1.00 97.75 172 LEU A N 1
ATOM 1343 C CA . LEU A 1 172 ? 2.626 -4.262 -0.474 1.00 97.75 172 LEU A CA 1
ATOM 1344 C C . LEU A 1 172 ? 2.066 -5.657 -0.229 1.00 97.75 172 LEU A C 1
ATOM 1346 O O . LEU A 1 172 ? 2.816 -6.561 0.123 1.00 97.75 172 LEU A O 1
ATOM 1350 N N . SER A 1 173 ? 0.774 -5.861 -0.445 1.00 97.00 173 SER A N 1
ATOM 1351 C CA . SER A 1 173 ? 0.172 -7.191 -0.371 1.00 97.00 173 SER A CA 1
ATOM 1352 C C . SER A 1 173 ? -0.901 -7.362 -1.426 1.00 97.00 173 SER A C 1
ATOM 1354 O O . SER A 1 173 ? -1.628 -6.420 -1.724 1.00 97.00 173 SER A O 1
ATOM 1356 N N . ASN A 1 174 ? -1.016 -8.576 -1.955 1.00 95.50 174 ASN A N 1
ATOM 1357 C CA . ASN A 1 174 ? -2.108 -9.004 -2.830 1.00 95.50 174 ASN A CA 1
ATOM 1358 C C . ASN A 1 174 ? -3.034 -10.041 -2.157 1.00 95.50 174 ASN A C 1
ATOM 1360 O O . ASN A 1 174 ? -3.732 -10.792 -2.842 1.00 95.50 174 ASN A O 1
ATOM 1364 N N . GLY A 1 175 ? -2.946 -10.160 -0.827 1.00 92.88 175 GLY A N 1
ATOM 1365 C CA . GLY A 1 175 ? -3.649 -11.158 -0.021 1.00 92.88 175 GLY A CA 1
ATOM 1366 C C . GLY A 1 175 ? -2.982 -12.535 0.048 1.00 92.88 175 GLY A C 1
ATOM 1367 O O . GLY A 1 175 ? -3.340 -13.319 0.917 1.00 92.88 175 GLY A O 1
ATOM 1368 N N . GLN A 1 176 ? -1.998 -12.839 -0.808 1.00 92.62 176 GLN A N 1
ATOM 1369 C CA . GLN A 1 176 ? -1.249 -14.109 -0.756 1.00 92.62 176 GLN A CA 1
ATOM 1370 C C . GLN A 1 176 ? 0.113 -13.965 -0.076 1.00 92.62 176 GLN A C 1
ATOM 1372 O O . GLN A 1 176 ? 0.591 -14.895 0.565 1.00 92.62 176 GLN A O 1
ATOM 1377 N N . ALA A 1 177 ? 0.744 -12.804 -0.234 1.00 93.69 177 ALA A N 1
ATOM 1378 C CA . ALA A 1 177 ? 2.018 -12.471 0.382 1.00 93.69 177 ALA A CA 1
ATOM 1379 C C . ALA A 1 177 ? 2.029 -11.004 0.818 1.00 93.69 177 ALA A C 1
ATOM 1381 O O . ALA A 1 177 ? 1.228 -10.192 0.341 1.00 93.69 177 ALA A O 1
ATOM 1382 N N . LEU A 1 178 ? 2.964 -10.673 1.703 1.00 94.38 178 LEU A N 1
ATOM 1383 C CA . LEU A 1 178 ? 3.284 -9.315 2.120 1.00 94.38 178 LEU A CA 1
ATOM 1384 C C . LEU A 1 178 ? 4.767 -9.061 1.821 1.00 94.38 178 LEU A C 1
ATOM 1386 O O . LEU A 1 178 ? 5.630 -9.793 2.303 1.00 94.38 178 LEU A O 1
ATOM 1390 N N . TRP A 1 179 ? 5.051 -8.029 1.033 1.00 96.12 179 TRP A N 1
ATOM 1391 C CA . TRP A 1 179 ? 6.398 -7.530 0.756 1.00 96.12 179 TRP A CA 1
ATOM 1392 C C . TRP A 1 179 ? 6.637 -6.238 1.534 1.00 96.12 179 TRP A C 1
ATOM 1394 O O . TRP A 1 179 ? 5.721 -5.416 1.636 1.00 96.12 179 TRP A O 1
ATOM 1404 N N . ALA A 1 180 ? 7.850 -6.065 2.057 1.00 92.00 180 ALA A N 1
ATOM 1405 C CA . ALA A 1 180 ? 8.290 -4.885 2.797 1.00 92.00 180 ALA A CA 1
ATOM 1406 C C . ALA A 1 180 ? 9.775 -4.595 2.548 1.00 92.00 180 ALA A C 1
ATOM 1408 O O . ALA A 1 180 ? 10.511 -5.569 2.256 1.00 92.00 180 ALA A O 1
#